Protein AF-A0A7Z9I686-F1 (afdb_monomer)

Radius of gyration: 13.87 Å; Cα contacts (8 Å, |Δi|>4): 59; chains: 1; bounding box: 39×20×36 Å

Structure (mmCIF, N/CA/C/O backbone):
data_AF-A0A7Z9I686-F1
#
_entry.id   AF-A0A7Z9I686-F1
#
loop_
_atom_site.group_PDB
_atom_site.id
_atom_site.type_symbol
_atom_site.label_atom_id
_atom_site.label_alt_id
_atom_site.label_comp_id
_atom_site.label_asym_id
_atom_site.label_entity_id
_atom_site.label_seq_id
_atom_site.pdbx_PDB_ins_code
_atom_site.Cartn_x
_atom_site.Cartn_y
_atom_site.Cartn_z
_atom_site.occupancy
_atom_site.B_iso_or_equiv
_atom_site.auth_seq_id
_atom_site.auth_comp_id
_atom_site.auth_asym_id
_atom_site.auth_atom_id
_atom_site.pdbx_PDB_model_num
ATOM 1 N N . MET A 1 1 ? 27.503 -6.252 -4.389 1.00 43.53 1 MET A N 1
ATOM 2 C CA . MET A 1 1 ? 26.472 -5.195 -4.444 1.00 43.53 1 MET A CA 1
ATOM 3 C C . MET A 1 1 ? 25.133 -5.899 -4.456 1.00 43.53 1 MET A C 1
ATOM 5 O O . MET A 1 1 ? 24.871 -6.623 -5.405 1.00 43.53 1 MET A O 1
ATOM 9 N N . THR A 1 2 ? 24.356 -5.818 -3.379 1.00 54.38 2 THR A N 1
ATOM 10 C CA . THR A 1 2 ? 23.017 -6.420 -3.322 1.00 54.38 2 THR A CA 1
ATOM 11 C C . THR A 1 2 ? 22.139 -5.712 -4.347 1.00 54.38 2 THR A C 1
ATOM 13 O O . THR A 1 2 ? 21.780 -4.553 -4.151 1.00 54.38 2 THR A O 1
ATOM 16 N N . SER A 1 3 ? 21.872 -6.365 -5.477 1.00 73.88 3 SER A N 1
ATOM 17 C CA . SER A 1 3 ? 20.971 -5.856 -6.506 1.00 73.88 3 SER A CA 1
ATOM 18 C C . SER A 1 3 ? 19.569 -5.775 -5.912 1.00 73.88 3 SER A C 1
ATOM 20 O O . SER A 1 3 ? 18.920 -6.800 -5.714 1.00 73.88 3 SER A O 1
ATOM 22 N N . ILE A 1 4 ? 19.129 -4.565 -5.572 1.00 77.31 4 ILE A N 1
ATOM 23 C CA . ILE A 1 4 ? 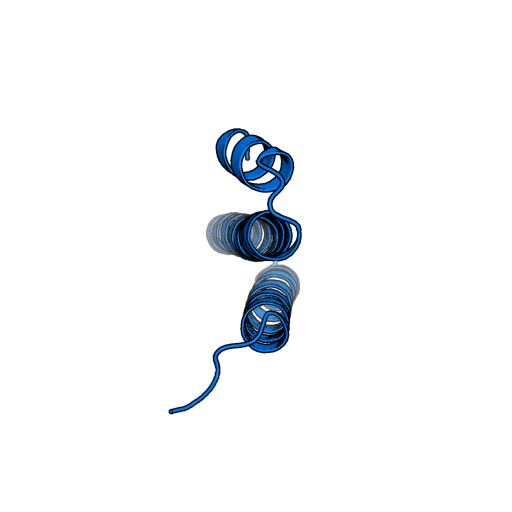17.768 -4.319 -5.104 1.00 77.31 4 ILE A CA 1
ATOM 24 C C . ILE A 1 4 ? 16.851 -4.536 -6.308 1.00 77.31 4 ILE A C 1
ATOM 26 O O . ILE A 1 4 ? 16.878 -3.761 -7.263 1.00 77.31 4 ILE A O 1
ATOM 30 N N . THR A 1 5 ? 16.093 -5.629 -6.285 1.00 86.12 5 THR A N 1
ATOM 31 C CA . THR A 1 5 ? 15.111 -5.968 -7.321 1.00 86.12 5 THR A CA 1
ATOM 32 C C . THR A 1 5 ? 13.715 -5.518 -6.913 1.00 86.12 5 THR A C 1
ATOM 34 O O . THR A 1 5 ? 13.440 -5.283 -5.734 1.00 86.12 5 THR A O 1
ATOM 37 N N . ILE A 1 6 ? 12.810 -5.450 -7.890 1.00 88.00 6 ILE A N 1
ATOM 38 C CA . ILE A 1 6 ? 11.391 -5.159 -7.666 1.00 88.00 6 ILE A CA 1
ATOM 39 C C . ILE A 1 6 ? 10.749 -6.110 -6.641 1.00 88.00 6 ILE A C 1
ATOM 41 O O . ILE A 1 6 ? 9.921 -5.676 -5.844 1.00 88.00 6 ILE A O 1
ATOM 45 N N . ASP A 1 7 ? 11.210 -7.363 -6.566 1.00 90.25 7 ASP A N 1
ATOM 46 C CA . ASP A 1 7 ? 10.710 -8.356 -5.608 1.00 90.25 7 ASP A CA 1
ATOM 47 C C . ASP A 1 7 ? 10.855 -7.896 -4.154 1.00 90.25 7 ASP A C 1
ATOM 49 O O . ASP A 1 7 ? 9.984 -8.177 -3.336 1.00 90.25 7 ASP A O 1
ATOM 53 N N . HIS A 1 8 ? 11.912 -7.142 -3.827 1.00 90.75 8 HIS A N 1
ATOM 54 C CA . HIS A 1 8 ? 12.122 -6.617 -2.476 1.00 90.75 8 HIS A CA 1
ATOM 55 C C . HIS A 1 8 ? 11.036 -5.603 -2.097 1.00 90.75 8 HIS A C 1
ATOM 57 O O . HIS A 1 8 ? 10.548 -5.608 -0.966 1.00 90.75 8 HIS A O 1
ATOM 63 N N . PHE A 1 9 ? 10.627 -4.762 -3.051 1.00 91.94 9 PHE A N 1
ATOM 64 C CA . PHE A 1 9 ? 9.552 -3.794 -2.852 1.00 91.94 9 PHE A CA 1
ATOM 65 C C . PHE A 1 9 ? 8.187 -4.477 -2.770 1.00 91.94 9 PHE A C 1
ATOM 67 O O . PHE A 1 9 ? 7.406 -4.132 -1.886 1.00 91.94 9 PHE A O 1
ATOM 74 N N . LEU A 1 10 ? 7.928 -5.494 -3.603 1.00 91.69 10 LEU A N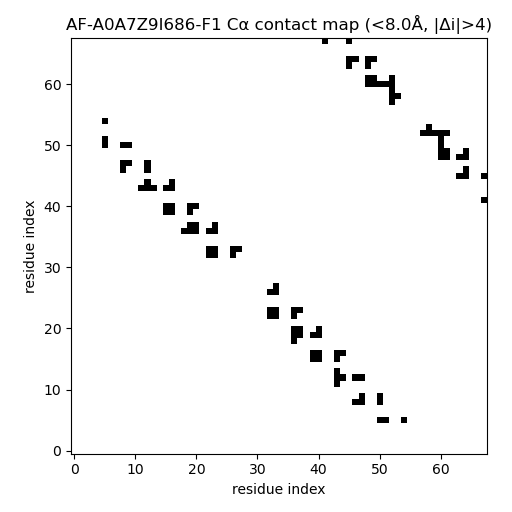 1
ATOM 75 C CA . LEU A 1 10 ? 6.697 -6.284 -3.499 1.00 91.69 10 LEU A CA 1
ATOM 76 C C . LEU A 1 10 ? 6.595 -6.999 -2.152 1.00 91.69 10 LEU A C 1
ATOM 78 O O . LEU A 1 10 ? 5.523 -7.015 -1.548 1.00 91.69 10 LEU A O 1
ATOM 82 N N . PHE A 1 11 ? 7.696 -7.580 -1.666 1.00 94.38 11 PHE A N 1
ATOM 83 C CA . PHE A 1 11 ? 7.707 -8.272 -0.379 1.00 94.38 11 PHE A CA 1
ATOM 84 C C . PHE A 1 11 ? 7.470 -7.299 0.779 1.00 94.38 11 PHE A C 1
ATOM 86 O O . PHE A 1 11 ? 6.687 -7.590 1.683 1.00 94.38 11 PHE A O 1
ATOM 93 N N . LEU A 1 12 ? 8.088 -6.114 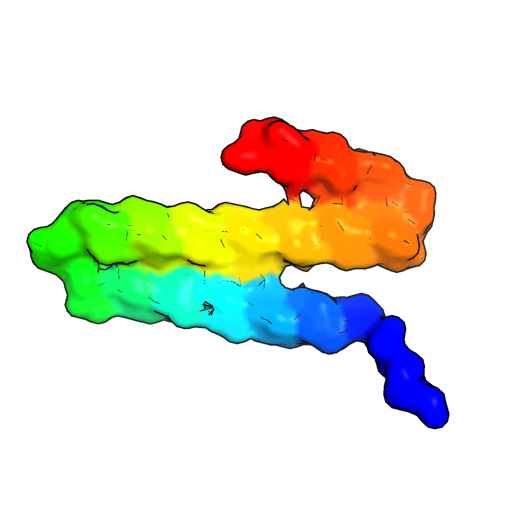0.726 1.00 93.06 12 LEU A N 1
ATOM 94 C CA . LEU A 1 12 ? 7.845 -5.042 1.689 1.00 93.06 12 LEU A CA 1
ATOM 95 C C . LEU A 1 12 ? 6.372 -4.604 1.681 1.00 93.06 12 LEU A C 1
ATOM 97 O O . LEU A 1 12 ? 5.749 -4.541 2.743 1.00 93.06 12 LEU A O 1
ATOM 101 N N . GLY A 1 13 ? 5.801 -4.359 0.499 1.00 94.00 13 GLY A N 1
ATOM 102 C CA . GLY A 1 13 ? 4.389 -4.012 0.341 1.00 94.00 13 GLY A CA 1
ATOM 103 C C . GLY A 1 13 ? 3.462 -5.105 0.879 1.00 94.00 13 GLY A C 1
ATOM 104 O O . GLY A 1 13 ? 2.527 -4.810 1.620 1.00 94.00 13 GLY A O 1
ATOM 105 N N . ALA A 1 14 ? 3.751 -6.378 0.599 1.00 94.38 14 ALA A N 1
ATOM 106 C CA . ALA A 1 14 ? 2.970 -7.508 1.104 1.00 94.38 14 ALA A CA 1
ATOM 107 C C . ALA A 1 14 ? 3.006 -7.616 2.640 1.00 94.38 14 ALA A C 1
ATOM 109 O O . ALA A 1 14 ? 1.970 -7.866 3.265 1.00 94.38 14 ALA A O 1
ATOM 110 N N . ILE A 1 15 ? 4.169 -7.392 3.263 1.00 96.12 15 ILE A N 1
ATOM 111 C CA . ILE A 1 15 ? 4.308 -7.382 4.726 1.00 96.12 15 ILE A CA 1
ATOM 112 C C . ILE A 1 15 ? 3.491 -6.238 5.332 1.00 96.12 15 ILE A C 1
ATOM 114 O O . ILE A 1 15 ? 2.690 -6.477 6.237 1.00 96.12 15 ILE A O 1
ATOM 118 N N . LEU A 1 16 ? 3.648 -5.012 4.822 1.00 94.62 16 LEU A N 1
ATOM 119 C CA . LEU A 1 16 ? 2.923 -3.841 5.326 1.00 94.62 16 LEU A CA 1
ATOM 120 C C . LEU A 1 16 ? 1.406 -3.994 5.157 1.00 94.62 16 LEU A C 1
ATOM 122 O O . LEU A 1 16 ? 0.654 -3.729 6.095 1.00 94.62 16 LEU A O 1
ATOM 126 N N . PHE A 1 17 ? 0.963 -4.506 4.007 1.00 95.06 17 PHE A N 1
ATOM 127 C CA . PHE A 1 17 ? -0.443 -4.801 3.746 1.00 95.06 17 PHE A CA 1
ATOM 128 C C . PHE A 1 17 ? -0.991 -5.830 4.740 1.00 95.06 17 PHE A C 1
ATOM 130 O O . PHE A 1 17 ? -2.048 -5.623 5.333 1.00 95.06 17 PHE A O 1
ATOM 137 N N . THR A 1 18 ? -0.251 -6.916 4.983 1.00 95.69 18 THR A N 1
ATOM 138 C CA . THR A 1 18 ? -0.662 -7.961 5.933 1.00 95.69 18 THR A CA 1
ATOM 139 C C . THR A 1 18 ? -0.749 -7.414 7.357 1.00 95.69 18 THR A C 1
ATOM 141 O O . THR A 1 18 ? -1.717 -7.703 8.059 1.00 95.69 18 THR A O 1
ATOM 144 N N . ILE A 1 19 ? 0.207 -6.582 7.783 1.00 95.06 19 ILE A N 1
ATOM 145 C CA . ILE A 1 19 ? 0.174 -5.924 9.098 1.00 95.06 19 ILE A CA 1
ATOM 146 C C . ILE A 1 19 ? -1.038 -4.997 9.210 1.00 95.06 19 ILE A C 1
ATOM 148 O O . ILE A 1 19 ? -1.732 -5.038 10.224 1.00 95.06 19 ILE A O 1
ATOM 152 N N . GLY A 1 20 ? -1.331 -4.204 8.178 1.00 94.00 20 GLY A N 1
ATOM 153 C CA . GLY A 1 20 ? -2.507 -3.335 8.156 1.00 94.00 20 GLY A CA 1
ATOM 154 C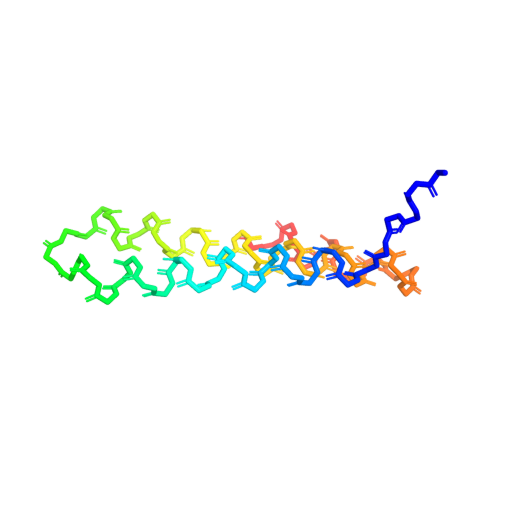 C . GLY A 1 20 ? -3.814 -4.128 8.245 1.00 94.00 20 GLY A C 1
ATOM 155 O O . GLY A 1 20 ? -4.664 -3.839 9.086 1.00 94.00 20 GLY A O 1
ATOM 156 N N . VAL A 1 21 ? -3.951 -5.206 7.468 1.00 94.81 21 VAL A N 1
ATOM 157 C CA . VAL A 1 21 ? -5.128 -6.089 7.533 1.00 94.81 21 VAL A CA 1
ATOM 158 C C . VAL A 1 21 ? -5.263 -6.728 8.918 1.00 94.81 21 VAL A C 1
ATOM 160 O O . VAL A 1 21 ? -6.344 -6.691 9.513 1.00 94.81 21 VAL A O 1
ATOM 163 N N . LEU A 1 22 ? -4.177 -7.264 9.479 1.00 94.75 22 LEU A N 1
ATOM 164 C CA . LEU A 1 22 ? -4.179 -7.820 10.836 1.00 94.75 22 LEU A CA 1
ATOM 165 C C . LEU A 1 22 ? -4.523 -6.756 11.887 1.00 94.75 22 LEU A C 1
ATOM 167 O O . LEU A 1 22 ? -5.273 -7.047 12.818 1.00 94.75 22 LEU A O 1
ATOM 171 N N . GLY A 1 23 ? -4.053 -5.519 11.717 1.00 91.44 23 GLY A N 1
ATOM 172 C CA . GLY A 1 23 ? -4.375 -4.379 12.575 1.00 91.44 23 GLY A CA 1
ATOM 173 C C . GLY A 1 23 ? -5.879 -4.116 12.660 1.00 91.44 23 GLY A C 1
ATOM 174 O O . GLY A 1 23 ? -6.409 -3.978 13.768 1.00 91.44 23 GLY A O 1
ATOM 175 N N . ILE A 1 24 ? -6.581 -4.168 11.521 1.00 93.69 24 ILE A N 1
ATOM 176 C CA . ILE A 1 24 ? -8.047 -4.031 11.442 1.00 93.69 24 ILE A CA 1
ATOM 177 C C . ILE A 1 24 ? -8.749 -5.203 12.143 1.00 93.69 24 ILE A C 1
ATOM 179 O O . ILE A 1 24 ? -9.680 -4.996 12.926 1.00 93.69 24 ILE A O 1
ATOM 183 N N . PHE A 1 25 ? -8.314 -6.442 11.889 1.00 91.56 25 PHE A N 1
ATOM 184 C CA . PHE A 1 25 ? -8.956 -7.631 12.461 1.00 91.56 25 PHE A CA 1
ATOM 185 C C . PHE A 1 25 ? -8.757 -7.761 13.975 1.00 91.56 25 PHE A C 1
ATOM 187 O O . PHE A 1 25 ? -9.682 -8.195 14.667 1.00 91.56 25 PHE A O 1
ATOM 194 N N . LEU A 1 26 ? -7.586 -7.389 14.492 1.00 91.19 26 LEU A N 1
ATOM 195 C CA . LEU A 1 26 ? -7.260 -7.485 15.915 1.00 91.19 26 LEU A CA 1
ATOM 196 C C . LEU A 1 26 ? -7.890 -6.344 16.728 1.00 91.19 26 LEU A C 1
ATOM 198 O O . LEU A 1 26 ? -8.372 -6.576 17.837 1.00 91.19 26 LEU A O 1
ATOM 202 N N . ASN A 1 27 ? -7.952 -5.125 16.179 1.00 87.00 27 ASN A N 1
ATOM 203 C CA . ASN A 1 27 ? -8.311 -3.917 16.934 1.00 87.00 27 ASN A CA 1
ATOM 204 C C . ASN A 1 27 ? -9.675 -3.319 16.553 1.00 87.00 27 ASN A C 1
ATOM 206 O O . ASN A 1 27 ? -9.837 -2.102 16.487 1.00 87.00 27 ASN A O 1
ATOM 210 N N . LYS A 1 28 ? -10.703 -4.162 16.400 1.00 83.06 28 LYS A N 1
ATOM 211 C CA . LYS A 1 28 ? -12.065 -3.745 15.991 1.00 83.06 28 LYS A CA 1
ATOM 212 C C . LYS A 1 28 ? -12.767 -2.760 16.940 1.00 83.06 28 LYS A C 1
ATOM 214 O O . LYS A 1 28 ? -13.790 -2.190 16.583 1.00 83.06 28 LYS A O 1
ATOM 219 N N . LYS A 1 29 ? -12.265 -2.597 18.169 1.00 88.06 29 LYS A N 1
ATOM 220 C CA . LYS A 1 29 ? -12.861 -1.720 19.193 1.00 88.06 29 LYS A CA 1
ATOM 221 C C . LYS A 1 29 ? -12.338 -0.287 19.147 1.00 88.06 29 LYS A C 1
ATOM 223 O O . LYS A 1 29 ? -12.989 0.599 19.689 1.00 88.06 29 LYS A O 1
ATOM 228 N N . ASN A 1 30 ? -11.171 -0.057 18.545 1.00 91.31 30 ASN A N 1
ATOM 229 C CA . ASN A 1 30 ? -10.548 1.258 18.521 1.00 91.31 30 ASN A CA 1
ATOM 230 C C . ASN A 1 30 ? -10.530 1.798 17.092 1.00 91.31 30 ASN A C 1
ATOM 232 O O . ASN A 1 30 ? -9.688 1.417 16.281 1.00 91.31 30 ASN A O 1
ATOM 236 N N . VAL A 1 31 ? -11.453 2.717 16.812 1.00 92.44 31 VAL A N 1
ATOM 237 C CA . VAL A 1 31 ? -11.606 3.348 15.495 1.00 92.44 31 VAL A CA 1
ATOM 238 C C . VAL A 1 31 ? -10.312 4.027 15.040 1.00 92.44 31 VAL A C 1
ATOM 240 O O . VAL A 1 31 ? -9.981 3.956 13.863 1.00 92.44 31 VAL A O 1
ATOM 243 N N . ILE A 1 32 ? -9.532 4.606 15.960 1.00 93.44 32 ILE A N 1
ATOM 244 C CA . ILE A 1 32 ? -8.261 5.270 15.629 1.00 93.44 32 ILE A CA 1
ATOM 245 C C . ILE A 1 32 ? -7.252 4.254 15.081 1.00 93.44 32 ILE A C 1
ATOM 247 O O . ILE A 1 32 ? -6.600 4.513 14.075 1.00 93.44 32 ILE A O 1
ATOM 251 N N . ILE A 1 33 ? -7.154 3.074 15.701 1.00 92.81 33 ILE A N 1
ATOM 252 C CA . ILE A 1 33 ? -6.236 2.019 15.243 1.00 92.81 33 ILE A CA 1
ATOM 253 C C . ILE A 1 33 ? -6.693 1.459 13.895 1.00 92.81 33 ILE A C 1
ATOM 255 O O . ILE A 1 33 ? -5.859 1.169 13.041 1.00 92.81 33 ILE A O 1
ATOM 259 N N . ILE A 1 34 ? -8.005 1.338 13.680 1.00 93.25 34 ILE A N 1
ATOM 260 C CA . ILE A 1 34 ? -8.556 0.917 12.387 1.00 93.25 34 ILE A CA 1
ATOM 261 C C . ILE A 1 34 ? -8.186 1.933 11.303 1.00 93.25 34 ILE A C 1
ATOM 263 O O . ILE A 1 34 ? -7.660 1.527 10.273 1.00 93.25 34 ILE A O 1
ATOM 267 N N . LEU A 1 35 ? -8.383 3.234 11.544 1.00 94.81 35 LEU A N 1
ATOM 268 C CA . LEU A 1 35 ? -8.002 4.292 10.600 1.00 94.81 35 LEU A CA 1
ATOM 269 C C . LEU A 1 35 ? -6.496 4.271 10.306 1.00 94.81 35 LEU A C 1
ATOM 271 O O . LEU A 1 35 ? -6.102 4.284 9.146 1.00 94.81 35 LEU A O 1
ATOM 275 N N . MET A 1 36 ? -5.657 4.129 11.333 1.00 94.31 36 MET A N 1
ATOM 276 C CA . MET A 1 36 ? -4.204 4.016 11.162 1.00 94.31 36 MET A CA 1
ATOM 277 C C . MET A 1 36 ? -3.800 2.755 10.379 1.00 94.31 36 MET A C 1
ATOM 279 O O . MET A 1 36 ? -2.838 2.770 9.617 1.00 94.31 36 MET A O 1
ATOM 283 N N . SER A 1 37 ? -4.549 1.662 10.534 1.00 94.75 37 SER A N 1
ATOM 284 C CA . SER A 1 37 ? -4.332 0.430 9.773 1.00 94.75 37 SER A CA 1
ATOM 285 C C . SER A 1 37 ? -4.758 0.578 8.309 1.00 94.75 37 SER A C 1
ATOM 287 O O . SER A 1 37 ? -4.105 0.021 7.432 1.00 94.75 37 SER A O 1
ATOM 289 N N . VAL A 1 38 ? -5.820 1.342 8.032 1.00 94.44 38 VAL A N 1
ATOM 290 C CA . VAL A 1 38 ? -6.245 1.681 6.665 1.00 94.44 38 VAL A CA 1
ATOM 291 C C . VAL A 1 38 ? -5.196 2.553 5.975 1.00 94.44 38 VAL A C 1
ATOM 293 O O . VAL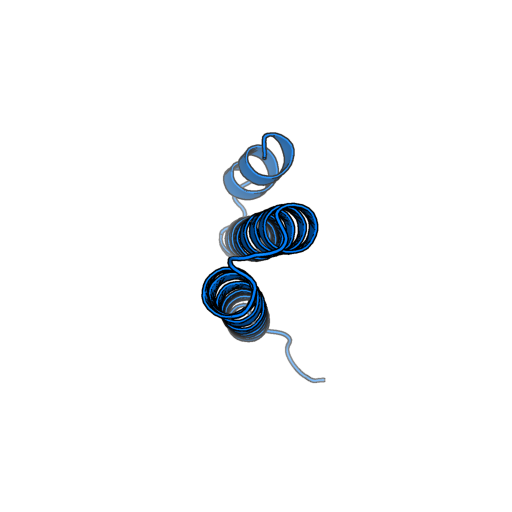 A 1 38 ? -4.786 2.221 4.867 1.00 94.44 38 VAL A O 1
ATOM 296 N N . GLU A 1 39 ? -4.693 3.590 6.647 1.00 94.88 39 GLU A N 1
ATOM 297 C CA . GLU A 1 39 ? -3.566 4.407 6.163 1.00 94.88 39 GLU A CA 1
ATOM 298 C C . GLU A 1 39 ? -2.339 3.541 5.834 1.00 94.88 39 GLU A C 1
ATOM 300 O O . GLU A 1 39 ? -1.726 3.681 4.777 1.00 94.88 39 GLU A O 1
ATOM 305 N N . LEU A 1 40 ? -2.015 2.566 6.692 1.00 94.75 40 LEU A N 1
ATOM 306 C CA . LEU A 1 40 ? -0.903 1.641 6.457 1.00 94.75 40 LEU A CA 1
ATOM 307 C C . LEU A 1 40 ? -1.124 0.748 5.220 1.00 94.75 40 LEU A C 1
ATOM 309 O O . LEU A 1 40 ? -0.177 0.474 4.480 1.00 94.75 40 LEU A O 1
ATOM 313 N N . ILE A 1 41 ? -2.362 0.302 4.980 1.00 96.00 41 ILE A N 1
ATOM 314 C CA . ILE A 1 41 ? -2.731 -0.457 3.774 1.00 96.00 41 ILE A CA 1
ATOM 315 C C . ILE A 1 41 ? -2.567 0.412 2.523 1.00 96.00 41 ILE A C 1
ATOM 317 O O . ILE A 1 41 ? -1.981 -0.049 1.541 1.00 96.00 41 ILE A O 1
ATOM 321 N N . LEU A 1 42 ? -3.049 1.657 2.557 1.00 95.56 42 LEU A N 1
ATOM 322 C CA . LEU A 1 42 ? -2.924 2.598 1.439 1.00 95.56 42 LEU A CA 1
ATOM 323 C C . LEU A 1 42 ? -1.452 2.896 1.128 1.00 95.56 42 LEU A C 1
ATOM 325 O O . LEU A 1 42 ? -1.042 2.840 -0.031 1.00 95.56 42 LEU A O 1
ATOM 329 N N . LEU A 1 43 ? -0.626 3.084 2.160 1.00 95.19 43 LEU A N 1
ATOM 330 C CA . LEU A 1 43 ? 0.817 3.259 2.009 1.00 95.19 43 LEU A CA 1
ATOM 331 C C . LEU A 1 43 ? 1.483 2.051 1.329 1.00 95.19 43 LEU A C 1
ATOM 333 O O . LEU A 1 43 ? 2.301 2.223 0.425 1.00 95.19 43 LEU A O 1
ATOM 337 N N . ALA A 1 44 ? 1.128 0.828 1.733 1.00 95.56 44 ALA A N 1
ATOM 338 C CA . ALA A 1 44 ? 1.668 -0.395 1.137 1.00 95.56 44 ALA A CA 1
ATOM 339 C C . ALA A 1 44 ? 1.333 -0.507 -0.361 1.00 95.56 44 ALA A C 1
ATOM 341 O O . ALA A 1 44 ? 2.183 -0.882 -1.174 1.00 95.56 44 ALA A O 1
ATOM 342 N N . VAL A 1 45 ? 0.103 -0.147 -0.730 1.00 94.75 45 VAL A N 1
ATOM 343 C CA . VAL A 1 45 ? -0.357 -0.122 -2.123 1.00 94.75 45 VAL A CA 1
ATOM 344 C C . VAL A 1 45 ? 0.379 0.958 -2.927 1.00 94.75 45 VAL A C 1
ATOM 346 O O . VAL A 1 45 ? 0.848 0.671 -4.031 1.00 94.75 45 VAL A O 1
ATOM 349 N N . ASN A 1 46 ? 0.577 2.153 -2.364 1.00 95.06 46 ASN A N 1
ATOM 350 C CA . ASN A 1 46 ? 1.334 3.234 -3.006 1.00 95.06 46 ASN A CA 1
ATOM 351 C C . ASN A 1 46 ? 2.796 2.850 -3.278 1.00 95.06 46 ASN A C 1
ATOM 353 O O . ASN A 1 46 ? 3.309 3.116 -4.367 1.00 95.06 46 ASN A O 1
ATOM 357 N N . ILE A 1 47 ? 3.456 2.158 -2.343 1.00 93.50 47 ILE A N 1
ATO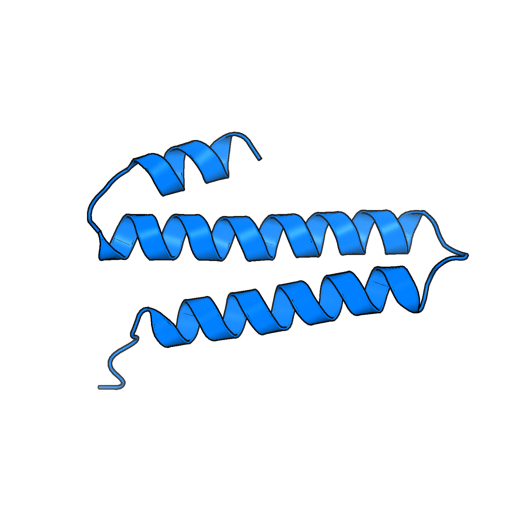M 358 C C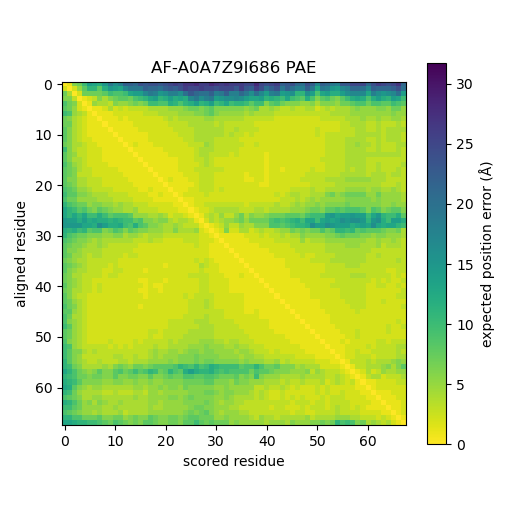A . ILE A 1 47 ? 4.821 1.645 -2.548 1.00 93.50 47 ILE A CA 1
ATOM 359 C C . ILE A 1 47 ? 4.869 0.683 -3.741 1.00 93.50 47 ILE A C 1
ATOM 361 O O . ILE A 1 47 ? 5.758 0.801 -4.587 1.00 93.50 47 ILE A O 1
ATOM 365 N N . ASN A 1 48 ? 3.901 -0.232 -3.849 1.00 93.62 48 ASN A N 1
ATOM 366 C CA . ASN A 1 48 ? 3.831 -1.159 -4.978 1.00 93.62 48 ASN A CA 1
ATOM 367 C C . ASN A 1 48 ? 3.607 -0.423 -6.307 1.00 93.62 48 ASN A C 1
ATOM 369 O O . ASN A 1 48 ? 4.289 -0.726 -7.286 1.00 93.62 48 ASN A O 1
ATOM 373 N N . PHE A 1 49 ? 2.714 0.572 -6.354 1.00 92.38 49 PHE A N 1
ATOM 374 C CA . PHE A 1 49 ? 2.487 1.367 -7.567 1.00 92.38 49 PHE A CA 1
ATOM 375 C C . PHE A 1 49 ? 3.737 2.121 -8.029 1.00 92.38 49 PHE A C 1
ATOM 377 O O . PHE A 1 49 ? 4.061 2.103 -9.220 1.00 92.38 49 PHE A O 1
ATOM 384 N N . ILE A 1 50 ? 4.475 2.735 -7.103 1.00 92.75 50 ILE A N 1
ATOM 385 C CA . ILE A 1 50 ? 5.722 3.442 -7.418 1.00 92.75 50 ILE A CA 1
ATOM 386 C C . ILE A 1 50 ? 6.809 2.454 -7.870 1.00 92.75 50 ILE A C 1
ATOM 388 O O . ILE A 1 50 ? 7.531 2.735 -8.829 1.00 92.75 50 ILE A O 1
ATOM 392 N N . ALA A 1 51 ? 6.903 1.276 -7.245 1.00 92.00 51 ALA A N 1
ATOM 393 C CA . ALA A 1 51 ? 7.856 0.239 -7.642 1.00 92.00 51 ALA A CA 1
ATOM 394 C C . ALA A 1 51 ? 7.593 -0.266 -9.072 1.00 92.00 51 ALA A C 1
ATOM 396 O O . ALA A 1 51 ? 8.523 -0.342 -9.878 1.00 92.00 51 ALA A O 1
ATOM 397 N N . PHE A 1 52 ? 6.330 -0.538 -9.421 1.00 90.19 52 PHE A N 1
ATOM 398 C CA . PHE A 1 52 ? 5.950 -0.911 -10.788 1.00 90.19 52 PHE A CA 1
ATOM 399 C C . PHE A 1 52 ? 6.190 0.223 -11.785 1.00 90.19 52 PHE A C 1
ATOM 401 O O . PHE A 1 52 ? 6.721 -0.030 -12.864 1.00 90.19 52 PHE A O 1
ATOM 408 N N . SER A 1 53 ? 5.877 1.467 -11.415 1.00 91.94 53 SER A N 1
ATOM 409 C CA . SER A 1 53 ? 6.186 2.647 -12.231 1.00 91.94 53 SER A CA 1
ATOM 410 C C . SER A 1 53 ? 7.680 2.733 -12.557 1.00 91.94 53 SER A C 1
ATOM 412 O O . SER A 1 53 ? 8.056 2.885 -13.719 1.00 91.94 53 SER A O 1
ATOM 414 N N . SER A 1 54 ? 8.541 2.554 -11.551 1.00 89.06 54 SER A N 1
ATOM 415 C CA . SER A 1 54 ? 9.991 2.598 -11.742 1.00 89.06 54 SER A CA 1
ATOM 416 C C . SER A 1 54 ? 10.526 1.426 -12.568 1.00 89.06 54 SER A C 1
ATOM 418 O O . SER A 1 54 ? 11.516 1.606 -13.273 1.00 89.06 54 SER A O 1
ATOM 420 N N . PHE A 1 55 ? 9.923 0.239 -12.477 1.00 88.19 55 PHE A N 1
ATOM 421 C CA . PHE A 1 55 ? 10.375 -0.943 -13.219 1.00 88.19 55 PHE A CA 1
ATOM 422 C C . PHE A 1 55 ? 9.914 -0.949 -14.679 1.00 88.19 55 PHE A C 1
ATOM 424 O O . PHE A 1 55 ? 10.686 -1.328 -15.556 1.00 88.19 55 PHE A O 1
ATOM 431 N N . LEU A 1 56 ? 8.679 -0.513 -14.951 1.00 89.19 56 LEU A N 1
ATOM 432 C CA . LEU A 1 56 ? 8.144 -0.418 -16.314 1.00 89.19 56 LEU A CA 1
ATOM 433 C C . LEU A 1 56 ? 8.609 0.857 -17.037 1.00 89.19 56 LEU A C 1
ATOM 435 O O . LEU A 1 56 ? 8.470 0.944 -18.254 1.00 89.19 56 LEU A O 1
ATOM 439 N N . GLY A 1 57 ? 9.151 1.839 -16.307 1.00 87.06 57 GLY A N 1
ATOM 440 C CA . GLY A 1 57 ? 9.502 3.148 -16.861 1.00 87.06 57 GLY A CA 1
ATOM 441 C C . GLY A 1 57 ? 8.277 3.996 -17.220 1.00 87.06 57 GLY A C 1
ATOM 442 O O . GLY A 1 57 ? 8.388 4.913 -18.029 1.00 87.06 57 GLY A O 1
ATOM 443 N N . ASP A 1 58 ? 7.116 3.686 -16.639 1.00 90.25 58 ASP A N 1
ATOM 444 C CA . ASP A 1 58 ? 5.858 4.396 -16.864 1.00 90.25 58 ASP A CA 1
ATOM 445 C C . ASP A 1 58 ? 5.512 5.264 -15.650 1.00 90.25 58 ASP A C 1
ATOM 447 O O . ASP A 1 58 ? 5.514 4.791 -14.515 1.00 90.25 58 ASP A O 1
ATOM 451 N N . ILE A 1 59 ? 5.171 6.531 -15.874 1.00 90.50 59 ILE A N 1
ATOM 452 C CA . ILE A 1 59 ? 4.822 7.496 -14.82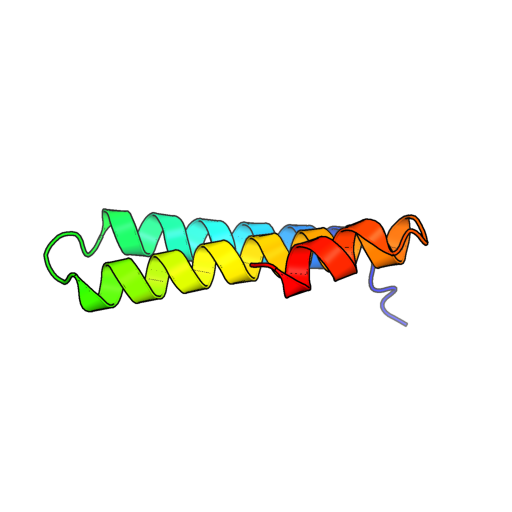2 1.00 90.50 59 ILE A CA 1
ATOM 453 C C . ILE A 1 59 ? 3.445 7.239 -14.191 1.00 90.50 59 ILE A C 1
ATOM 455 O O . ILE A 1 59 ? 3.165 7.772 -13.116 1.00 90.50 59 ILE A O 1
ATOM 459 N N . 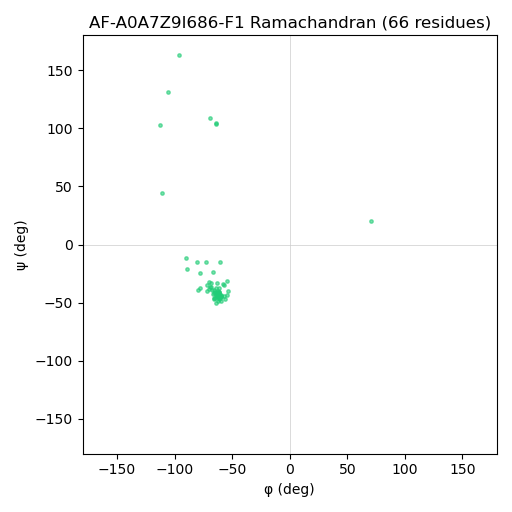SER A 1 60 ? 2.592 6.418 -14.812 1.00 89.12 60 SER A N 1
ATOM 460 C CA . SER A 1 60 ? 1.211 6.192 -14.360 1.00 89.12 60 SER A CA 1
ATOM 461 C C . SER A 1 60 ? 1.108 5.764 -12.889 1.00 89.12 60 SER A C 1
ATOM 463 O O . SER A 1 60 ? 0.241 6.251 -12.166 1.00 89.12 60 SER A O 1
ATOM 465 N N . GLY A 1 61 ? 2.016 4.904 -12.410 1.00 87.00 61 GLY A N 1
ATOM 466 C CA . GLY A 1 61 ? 2.001 4.448 -11.012 1.00 87.00 61 GLY A CA 1
ATOM 467 C C . GLY A 1 61 ? 2.383 5.536 -9.999 1.00 87.00 61 GLY A C 1
ATOM 468 O O . GLY A 1 61 ? 1.820 5.576 -8.909 1.00 87.00 61 GLY A O 1
ATOM 469 N N . GLN A 1 62 ? 3.267 6.471 -10.363 1.00 89.50 62 GLN A N 1
ATOM 470 C CA . GLN A 1 62 ? 3.575 7.639 -9.524 1.00 89.50 62 GLN A CA 1
ATOM 471 C C . GLN A 1 62 ? 2.406 8.627 -9.475 1.00 89.50 62 GLN A C 1
ATOM 473 O O . GLN A 1 62 ? 2.109 9.178 -8.418 1.00 89.50 62 GLN A O 1
ATOM 478 N N . VAL A 1 63 ? 1.717 8.824 -10.603 1.00 91.31 63 VAL A N 1
ATOM 479 C CA . VAL A 1 63 ? 0.525 9.681 -10.671 1.00 91.31 63 VAL A CA 1
ATOM 480 C C . VAL A 1 63 ? -0.593 9.117 -9.794 1.00 91.31 63 VAL A C 1
ATOM 482 O O . VAL A 1 63 ? -1.195 9.860 -9.025 1.00 91.31 63 VAL A O 1
ATOM 485 N N . PHE A 1 64 ? -0.837 7.805 -9.846 1.00 89.06 64 PHE A N 1
ATOM 486 C CA . PHE A 1 64 ? -1.846 7.160 -9.002 1.00 89.06 64 PHE A CA 1
ATOM 487 C C . PHE A 1 64 ? -1.529 7.297 -7.503 1.00 89.06 64 PHE A C 1
ATOM 489 O O . PHE A 1 64 ? -2.419 7.595 -6.707 1.00 89.06 64 PHE A O 1
ATOM 496 N N . ALA A 1 65 ? -0.251 7.163 -7.131 1.00 89.88 65 ALA A N 1
ATOM 497 C CA . ALA A 1 65 ? 0.195 7.311 -5.749 1.00 89.88 65 ALA A CA 1
ATOM 498 C C . ALA A 1 65 ? 0.055 8.742 -5.195 1.00 89.88 65 ALA A C 1
ATOM 500 O O . ALA A 1 65 ? -0.037 8.908 -3.987 1.00 89.88 65 ALA A O 1
ATOM 501 N N . MET A 1 66 ? 0.022 9.769 -6.052 1.00 89.19 66 MET A N 1
ATOM 502 C CA . MET A 1 66 ? -0.211 11.162 -5.639 1.00 89.19 66 MET A CA 1
ATOM 503 C C . MET A 1 66 ? -1.684 11.480 -5.353 1.00 89.19 66 MET A C 1
ATOM 505 O O . MET A 1 66 ? -1.972 12.439 -4.641 1.00 89.19 66 MET A O 1
ATOM 509 N N . PHE A 1 67 ? -2.617 10.724 -5.938 1.00 88.06 67 PHE A N 1
ATOM 510 C CA . PHE A 1 67 ? -4.056 10.927 -5.738 1.00 88.06 67 PHE A CA 1
ATOM 511 C C . PHE A 1 67 ? -4.631 10.136 -4.558 1.00 88.06 67 PHE A C 1
ATOM 513 O O . PHE A 1 67 ? -5.786 10.364 -4.198 1.00 88.06 67 PHE A O 1
ATOM 520 N N . THR A 1 68 ? -3.854 9.202 -4.010 1.00 84.38 68 THR A N 1
ATOM 521 C CA . THR A 1 68 ? -4.223 8.359 -2.867 1.00 84.38 68 THR A CA 1
ATOM 522 C C . THR A 1 68 ? -3.751 9.010 -1.579 1.00 84.38 68 THR A C 1
ATOM 524 O O . THR A 1 68 ? -4.599 9.188 -0.681 1.00 84.38 68 THR A O 1
#

Sequence (68 aa):
MTSITIDHFLFLGAILFTIGVLGIFLNKKNVIIILMSVELILLAVNINFIAFSSFLGDISGQVFAMFT

pLDDT: mean 90.16, std 8.29, range [43.53, 96.12]

Nearest PDB structures (foldseek):
  8qby-assembly1_K  TM=9.756E-01  e=4.353E-05  Paracoccus denitrificans PD1222
  8e73-assembly1_4L  TM=9.764E-01  e=3.215E-04  Vigna radiata
  7arb-assembly1_K  TM=9.913E-01  e=4.096E-04  Arabidopsis thaliana
  8bef-assembly1_K  TM=9.667E-01  e=3.416E-04  Arabidopsis thaliana
  7a24-assembly1_K  TM=9.694E-01  e=1.219E-03  Brassica oleracea

Solvent-accessible surface area (backbone atoms only — not comparable to full-atom values): 3629 Å² total; per-residue (Å²): 130,86,78,85,51,69,66,60,51,48,52,51,21,52,52,40,31,50,52,14,54,48,38,37,72,74,36,76,85,39,67,68,53,30,53,55,15,49,53,39,31,52,51,18,51,36,52,39,31,37,50,49,15,67,72,74,73,41,64,66,26,48,55,53,45,73,77,106

Mean predicted aligned error: 4.43 Å

Foldseek 3Di:
DPPDALVVLLVVLVVQLVVLVVQCVVPVPDVVSVVVSVVSNLVSQLSNLVSVCVVVVHCVSVVVSVVD

Secondary structure (DSSP, 8-state):
-----HHHHHHHHHHHHHHHHHHHHH-TT-HHHHHHHHHHHHHHHHHHHHHHHHHHT-THHHHHHHH-